Protein AF-A0A4V6T587-F1 (afdb_monomer_lite)

Radius of gyration: 16.27 Å; chains: 1; bounding box: 35×30×51 Å

InterPro domains:
  IPR002068 Alpha crystallin/Hsp20 domain [PF00011] (16-96)
  IPR002068 Alpha crystallin/Hsp20 domain [PS01031] (1-100)
  IPR008978 HSP20-like chaperone [G3DSA:2.60.40.790] (1-99)
  IPR008978 HSP20-like chaperone [SSF49764] (2-93)

pLDDT: mean 70.91, std 18.14, range [34.69, 93.94]

Organism: Dendrothele bispora (strain CBS 962.96) (NCBI:txid1314807)

Sequence (100 aa):
RVDIWDNPESPTVIATFELPGVRREDLAVHVQDHRKDNGHEPQQQGRFSRAELRYGKFSRKLDLGRGVFEYHVIAADLREGMLTVTWPRVPPGSESEKAT

Structure (mmCIF, N/CA/C/O backbone):
data_AF-A0A4V6T587-F1
#
_entry.id   AF-A0A4V6T587-F1
#
loop_
_atom_site.group_PDB
_atom_site.id
_atom_site.type_symbol
_atom_site.label_atom_id
_atom_site.label_alt_id
_atom_site.label_comp_id
_atom_site.label_asym_id
_atom_site.label_entity_id
_atom_site.label_seq_id
_atom_site.pdbx_PDB_ins_code
_atom_site.Cartn_x
_atom_site.Cartn_y
_atom_site.Cartn_z
_atom_site.occupancy
_atom_site.B_iso_or_equiv
_atom_site.auth_seq_id
_atom_site.auth_comp_id
_atom_site.auth_asym_id
_atom_site.auth_atom_id
_atom_site.pdbx_PDB_model_num
ATOM 1 N N . ARG A 1 1 ? 0.498 7.402 7.900 1.00 81.12 1 ARG A N 1
ATOM 2 C CA . ARG A 1 1 ? 1.288 8.127 6.868 1.00 81.12 1 ARG A CA 1
ATOM 3 C C . ARG A 1 1 ? 1.404 7.272 5.607 1.00 81.12 1 ARG A C 1
ATOM 5 O O . ARG A 1 1 ? 0.921 6.147 5.649 1.00 81.12 1 ARG A O 1
ATOM 12 N N . VAL A 1 2 ? 1.955 7.794 4.506 1.00 85.75 2 VAL A N 1
ATOM 13 C CA . VAL A 1 2 ? 2.376 6.981 3.353 1.00 85.75 2 VAL A CA 1
ATOM 14 C C . VAL A 1 2 ? 3.767 7.424 2.913 1.00 85.75 2 VAL A C 1
ATOM 16 O O . VAL A 1 2 ? 3.990 8.627 2.806 1.00 85.75 2 VAL A O 1
ATOM 19 N N . ASP A 1 3 ? 4.658 6.468 2.676 1.00 90.00 3 ASP A N 1
ATOM 20 C CA . ASP A 1 3 ? 5.964 6.684 2.055 1.00 90.00 3 ASP A CA 1
ATOM 21 C C . ASP A 1 3 ? 6.026 5.832 0.773 1.00 90.00 3 ASP A C 1
ATOM 23 O O . ASP A 1 3 ? 5.568 4.687 0.764 1.00 90.00 3 ASP A O 1
ATOM 27 N N . ILE A 1 4 ? 6.543 6.398 -0.322 1.00 88.50 4 ILE A N 1
ATOM 28 C CA . ILE A 1 4 ? 6.643 5.729 -1.629 1.00 88.50 4 ILE A CA 1
ATOM 29 C C . ILE A 1 4 ? 8.113 5.640 -2.016 1.00 88.50 4 ILE A C 1
ATOM 31 O O . ILE A 1 4 ? 8.827 6.642 -2.004 1.00 88.50 4 ILE A O 1
ATOM 35 N N . TRP A 1 5 ? 8.544 4.438 -2.381 1.00 88.94 5 TRP A N 1
ATOM 36 C CA . TRP A 1 5 ? 9.860 4.161 -2.927 1.00 88.94 5 TRP A CA 1
ATOM 37 C C . TRP A 1 5 ? 9.744 3.814 -4.409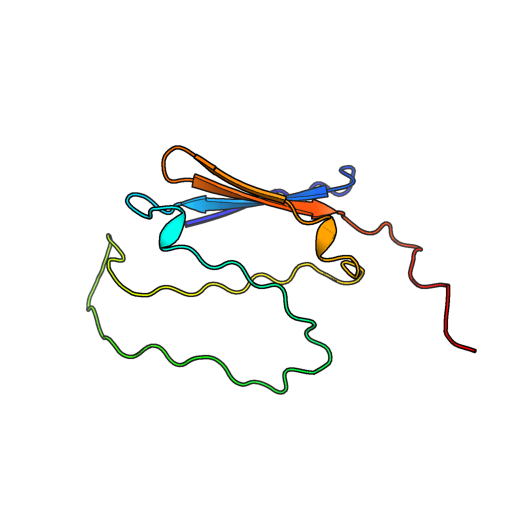 1.00 88.94 5 TRP A C 1
ATOM 39 O O . TRP A 1 5 ? 9.314 2.722 -4.790 1.00 88.94 5 TRP A O 1
ATOM 49 N N . ASP A 1 6 ? 10.146 4.772 -5.237 1.00 87.06 6 ASP A N 1
ATOM 50 C CA . ASP A 1 6 ? 10.124 4.705 -6.693 1.00 87.06 6 ASP A CA 1
ATOM 51 C C . ASP A 1 6 ? 11.558 4.929 -7.211 1.00 87.06 6 ASP A C 1
ATOM 53 O O . ASP A 1 6 ? 11.981 6.054 -7.464 1.00 87.06 6 ASP A O 1
ATOM 57 N N . ASN A 1 7 ? 12.341 3.847 -7.302 1.00 84.62 7 ASN A N 1
ATOM 58 C CA . ASN A 1 7 ? 13.673 3.879 -7.914 1.00 84.62 7 ASN A CA 1
ATOM 59 C C . ASN A 1 7 ? 13.553 3.560 -9.418 1.00 84.62 7 ASN A C 1
ATOM 61 O O . ASN A 1 7 ? 13.149 2.435 -9.727 1.00 84.62 7 ASN A O 1
ATOM 65 N N . PRO A 1 8 ? 13.934 4.464 -10.342 1.00 82.44 8 PRO A N 1
ATOM 66 C CA . PRO A 1 8 ? 13.870 4.224 -11.787 1.00 82.44 8 PRO A CA 1
ATOM 67 C C . PRO A 1 8 ? 14.595 2.958 -12.266 1.00 82.44 8 PRO A C 1
ATOM 69 O O . PRO A 1 8 ? 14.192 2.372 -13.265 1.00 82.44 8 PRO A O 1
ATOM 72 N N . GLU A 1 9 ? 15.631 2.518 -11.549 1.00 83.81 9 GLU A N 1
ATOM 73 C CA . GLU A 1 9 ? 16.394 1.300 -11.862 1.00 83.81 9 GLU A CA 1
ATOM 74 C C . GLU A 1 9 ? 15.730 0.017 -11.330 1.00 83.81 9 GLU A C 1
ATOM 76 O O . GLU A 1 9 ? 16.087 -1.089 -11.730 1.00 83.81 9 GLU A O 1
ATOM 81 N N . SER A 1 10 ? 14.758 0.147 -10.423 1.00 84.62 10 SER A N 1
ATOM 82 C CA . SER A 1 10 ? 14.001 -0.977 -9.871 1.00 84.62 10 SER A CA 1
ATOM 83 C C . SER A 1 10 ? 12.835 -1.353 -10.792 1.00 84.62 10 SER A C 1
ATOM 85 O O . SER A 1 10 ? 12.077 -0.467 -11.203 1.00 84.62 10 SER A O 1
ATOM 87 N N . PRO A 1 11 ? 12.598 -2.655 -11.042 1.00 84.00 11 PRO A N 1
ATOM 88 C CA . PRO A 1 11 ? 11.444 -3.126 -11.804 1.00 84.00 11 PRO A CA 1
ATOM 89 C C . PRO A 1 11 ? 10.135 -3.048 -11.009 1.00 84.00 11 PRO A C 1
ATOM 91 O O . PRO A 1 11 ? 9.090 -3.422 -11.527 1.00 84.00 11 PRO A O 1
ATOM 94 N N . THR A 1 12 ? 10.165 -2.604 -9.751 1.00 86.38 12 THR A N 1
ATOM 95 C CA . THR A 1 12 ? 8.984 -2.467 -8.891 1.00 86.38 12 THR A CA 1
ATOM 96 C C . THR A 1 12 ? 8.968 -1.134 -8.161 1.00 86.38 12 THR A C 1
ATOM 98 O O . THR A 1 12 ? 10.021 -0.595 -7.803 1.00 86.38 12 THR A O 1
ATOM 101 N N . VAL A 1 13 ? 7.760 -0.668 -7.869 1.00 87.62 13 VAL A N 1
ATOM 102 C CA . VAL A 1 13 ? 7.471 0.447 -6.967 1.00 87.62 13 VAL A CA 1
ATOM 103 C C . VAL A 1 13 ? 6.870 -0.116 -5.680 1.00 87.62 13 VAL A C 1
ATOM 105 O O . VAL A 1 13 ? 6.140 -1.110 -5.708 1.00 87.62 13 VAL A O 1
ATOM 108 N N . ILE A 1 14 ? 7.213 0.497 -4.547 1.00 90.25 14 ILE A N 1
ATOM 109 C CA . ILE A 1 14 ? 6.766 0.069 -3.219 1.00 90.25 14 ILE A CA 1
ATOM 110 C C . ILE A 1 14 ? 6.124 1.259 -2.509 1.00 90.25 14 ILE A C 1
ATOM 112 O O . ILE A 1 14 ? 6.719 2.332 -2.436 1.00 90.25 14 ILE A O 1
ATOM 116 N N . ALA A 1 15 ? 4.935 1.073 -1.943 1.00 89.38 15 ALA A N 1
ATOM 117 C CA . ALA A 1 15 ? 4.310 2.029 -1.035 1.00 89.38 15 ALA A CA 1
ATOM 118 C C . ALA A 1 15 ? 4.095 1.400 0.339 1.00 89.38 15 ALA A C 1
ATOM 120 O O . ALA A 1 15 ? 3.569 0.293 0.449 1.00 89.38 15 ALA A O 1
ATOM 121 N N . THR A 1 16 ? 4.441 2.141 1.387 1.00 91.19 16 THR A N 1
ATOM 122 C CA . THR A 1 16 ? 4.245 1.724 2.775 1.00 91.19 16 THR A CA 1
ATOM 123 C C . THR A 1 16 ? 3.278 2.668 3.469 1.00 91.19 16 THR A C 1
ATOM 125 O O . THR A 1 16 ? 3.461 3.885 3.460 1.00 91.19 16 THR A O 1
ATOM 128 N N . PHE A 1 17 ? 2.247 2.106 4.092 1.00 90.00 17 PHE A N 1
ATOM 129 C CA . PHE A 1 17 ? 1.212 2.829 4.815 1.00 90.00 17 PHE A CA 1
ATOM 130 C C . PHE A 1 17 ? 1.255 2.459 6.295 1.00 90.00 17 PHE A C 1
ATOM 132 O O . PHE A 1 17 ? 1.143 1.290 6.654 1.00 90.00 17 PHE A O 1
ATOM 139 N N . GLU A 1 18 ? 1.336 3.465 7.162 1.00 90.19 18 GLU A N 1
ATOM 140 C CA . GLU A 1 18 ? 1.190 3.254 8.607 1.00 90.19 18 GLU A CA 1
ATOM 141 C C . GLU A 1 18 ? -0.294 3.113 8.955 1.00 90.19 18 GLU A C 1
ATOM 143 O O . GLU A 1 18 ? -1.064 4.068 8.790 1.00 90.19 18 GLU A O 1
ATOM 148 N N . LEU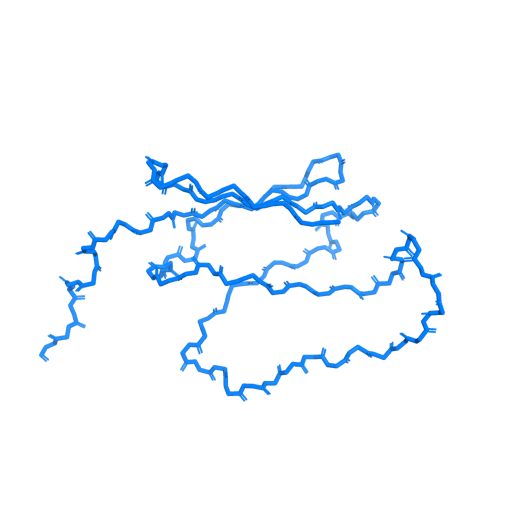 A 1 19 ? -0.663 1.939 9.456 1.00 88.12 19 LEU A N 1
ATOM 149 C CA . LEU A 1 19 ? -2.002 1.513 9.850 1.00 88.12 19 LEU A CA 1
ATOM 150 C C . LEU A 1 19 ? -1.975 0.822 11.236 1.00 88.12 19 LEU A C 1
ATOM 152 O O . LEU A 1 19 ? -2.364 -0.344 11.357 1.00 88.12 19 LEU A O 1
ATOM 156 N N . PRO A 1 20 ? -1.504 1.497 12.305 1.00 88.00 20 PRO A N 1
ATOM 157 C CA . PRO A 1 20 ? -1.454 0.900 13.636 1.00 88.00 20 PRO A CA 1
ATOM 158 C C . PRO A 1 20 ? -2.862 0.554 14.134 1.00 88.00 20 PRO A C 1
ATOM 160 O O . PRO A 1 20 ? -3.796 1.343 14.001 1.00 88.00 20 PRO A O 1
ATOM 163 N N . GLY A 1 21 ? -3.011 -0.636 14.719 1.00 87.44 21 GLY A N 1
ATOM 164 C CA . GLY A 1 21 ? -4.289 -1.109 15.260 1.00 87.44 21 GLY A CA 1
ATOM 165 C C . GLY A 1 21 ? -5.318 -1.553 14.213 1.00 87.44 21 GLY A C 1
ATOM 166 O O . GLY A 1 21 ? -6.420 -1.940 14.592 1.00 87.44 21 GLY A O 1
ATOM 167 N N . VAL A 1 22 ? -4.981 -1.534 12.918 1.00 86.25 22 VAL A N 1
ATOM 168 C CA . VAL A 1 22 ? -5.829 -2.097 11.858 1.00 86.25 22 VAL A CA 1
ATOM 169 C C . VAL A 1 22 ? -5.550 -3.589 11.739 1.00 86.25 22 VAL A C 1
ATOM 171 O O . VAL A 1 22 ? -4.401 -4.009 11.603 1.00 86.25 22 VAL A O 1
ATOM 174 N N . ARG A 1 23 ? -6.608 -4.397 11.780 1.00 85.69 23 ARG A N 1
ATOM 175 C CA . ARG A 1 23 ? -6.516 -5.842 11.560 1.00 85.69 23 ARG A CA 1
ATOM 176 C C . ARG A 1 23 ? -6.681 -6.155 10.077 1.00 85.69 23 ARG A C 1
ATOM 178 O O . ARG A 1 23 ? -7.312 -5.394 9.345 1.00 85.69 23 ARG A O 1
ATOM 185 N N . ARG A 1 24 ? -6.119 -7.278 9.624 1.00 86.06 24 ARG A N 1
ATOM 186 C CA . ARG A 1 24 ? -6.119 -7.647 8.198 1.00 86.06 24 ARG A CA 1
ATOM 187 C C . ARG A 1 24 ? -7.539 -7.854 7.669 1.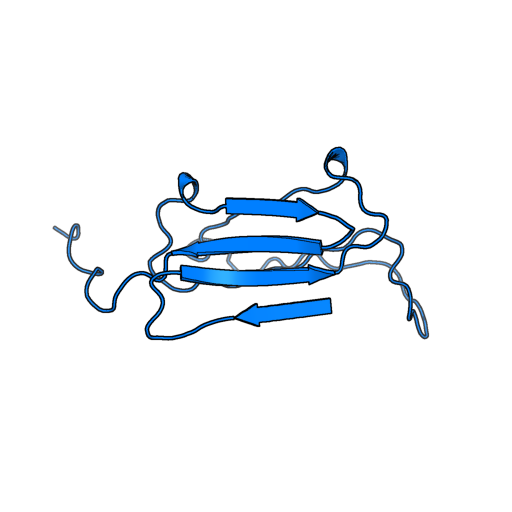00 86.06 24 ARG A C 1
ATOM 189 O O . ARG A 1 24 ? -7.818 -7.474 6.541 1.00 86.06 24 ARG A O 1
ATOM 196 N N . GLU A 1 25 ? -8.426 -8.404 8.493 1.00 87.81 25 GLU A N 1
ATOM 197 C CA . GLU A 1 25 ? -9.838 -8.628 8.175 1.00 87.81 25 GLU A CA 1
ATOM 198 C C . GLU A 1 25 ? -10.652 -7.339 7.987 1.00 87.81 25 GLU A C 1
ATOM 200 O O . GLU A 1 25 ? -11.668 -7.355 7.299 1.00 87.81 25 GLU A O 1
ATOM 205 N N . ASP A 1 26 ? -10.192 -6.221 8.555 1.00 84.56 26 ASP A N 1
ATOM 206 C CA . ASP A 1 26 ? -10.859 -4.920 8.461 1.00 84.56 26 ASP A CA 1
ATOM 207 C C . ASP A 1 26 ? -10.302 -4.067 7.298 1.00 84.56 26 ASP A C 1
ATOM 209 O O . ASP A 1 26 ? -10.749 -2.938 7.075 1.00 84.56 26 ASP A O 1
ATOM 213 N N . LEU A 1 27 ? -9.314 -4.587 6.555 1.00 83.00 27 LEU A N 1
ATOM 214 C CA . LEU A 1 27 ? -8.640 -3.900 5.457 1.00 83.00 27 LEU A CA 1
ATOM 215 C C . LEU A 1 27 ? -9.128 -4.421 4.099 1.00 83.00 27 LEU A C 1
ATOM 217 O O . LEU A 1 27 ? -8.990 -5.599 3.780 1.00 83.00 27 LEU A O 1
ATOM 221 N N . ALA A 1 28 ? -9.604 -3.509 3.253 1.00 82.88 28 ALA A N 1
ATOM 222 C CA . ALA A 1 28 ? -9.922 -3.792 1.859 1.00 82.88 28 ALA A CA 1
ATOM 223 C C . ALA A 1 28 ? -8.966 -3.031 0.932 1.00 82.88 28 ALA A C 1
ATOM 225 O O . ALA A 1 28 ? -8.822 -1.812 1.041 1.00 82.88 28 ALA A O 1
ATOM 226 N N . VAL A 1 29 ? -8.326 -3.752 0.010 1.00 81.56 29 VAL A N 1
ATOM 227 C CA . VAL A 1 29 ? -7.476 -3.179 -1.041 1.00 81.56 29 VAL A CA 1
ATOM 228 C C . VAL A 1 29 ? -8.141 -3.454 -2.381 1.00 81.56 29 VAL A C 1
ATOM 230 O O . VAL A 1 29 ? -8.458 -4.596 -2.705 1.00 81.56 29 VAL A O 1
ATOM 233 N N . HIS A 1 30 ? -8.360 -2.396 -3.154 1.00 80.50 30 HIS A N 1
ATOM 234 C CA . HIS A 1 30 ? -8.972 -2.472 -4.472 1.00 80.50 30 HIS A CA 1
ATOM 235 C C . HIS A 1 30 ? -8.079 -1.776 -5.484 1.00 80.50 30 HIS A C 1
ATOM 237 O O . HIS A 1 30 ? -7.544 -0.704 -5.206 1.00 80.50 30 HIS A O 1
ATOM 243 N N . VAL A 1 31 ? -7.971 -2.366 -6.669 1.00 75.94 31 VAL A N 1
ATOM 244 C CA . VAL A 1 31 ? -7.294 -1.755 -7.809 1.00 75.94 31 VAL A CA 1
ATOM 245 C C . VAL A 1 31 ? -8.350 -1.455 -8.860 1.00 75.94 31 VAL A C 1
ATOM 247 O O . VAL A 1 31 ? -9.187 -2.304 -9.162 1.00 75.94 31 VAL A O 1
ATOM 250 N N . GLN A 1 32 ? -8.362 -0.221 -9.352 1.00 72.00 32 GLN A N 1
ATOM 251 C CA . GLN A 1 32 ? -9.361 0.274 -10.294 1.00 72.00 32 GLN A CA 1
ATOM 252 C C . GLN A 1 32 ? -8.648 0.869 -11.508 1.00 72.00 32 GLN A C 1
ATOM 254 O O . GLN A 1 32 ? -7.640 1.555 -11.355 1.00 72.00 32 GLN A O 1
ATOM 259 N N . ASP A 1 33 ? -9.165 0.608 -12.711 1.00 68.44 33 ASP A N 1
ATOM 260 C CA . ASP A 1 33 ? -8.687 1.264 -13.931 1.00 68.44 33 ASP A CA 1
ATOM 261 C C . ASP A 1 33 ? -9.285 2.674 -14.028 1.00 68.44 33 ASP A C 1
ATOM 263 O O . ASP A 1 33 ? -10.500 2.850 -14.165 1.00 68.44 33 ASP A O 1
ATOM 267 N N . HIS A 1 34 ? -8.417 3.685 -13.989 1.00 61.03 34 HIS A N 1
ATOM 268 C CA . HIS A 1 34 ? -8.793 5.092 -14.098 1.00 61.03 34 HIS A CA 1
ATOM 269 C C . HIS A 1 34 ? -9.436 5.457 -15.449 1.00 61.03 34 HIS A C 1
ATOM 271 O O . HIS A 1 34 ? -10.073 6.504 -15.540 1.00 61.03 34 HIS A O 1
ATOM 277 N N . ARG A 1 35 ? -9.355 4.607 -16.490 1.00 58.12 35 ARG A N 1
ATOM 278 C CA . ARG A 1 35 ? -9.966 4.882 -17.810 1.00 58.12 35 ARG A CA 1
ATOM 279 C C . ARG A 1 35 ? -11.498 4.996 -17.801 1.00 58.12 35 ARG A C 1
ATOM 281 O O . ARG A 1 35 ? -12.058 5.430 -18.805 1.00 58.12 35 ARG A O 1
ATOM 288 N N . LYS A 1 36 ? -12.187 4.621 -16.715 1.00 49.94 36 LYS A N 1
ATOM 289 C CA . LYS A 1 36 ? -13.658 4.713 -16.602 1.00 49.94 36 LYS A CA 1
ATOM 290 C C . LYS A 1 36 ? -14.184 5.581 -15.457 1.00 49.94 36 LYS A C 1
ATOM 292 O O . LYS A 1 36 ? -15.400 5.750 -15.372 1.00 49.94 36 LYS A O 1
ATOM 297 N N . ASP A 1 37 ? -13.330 6.134 -14.597 1.00 51.12 37 ASP A N 1
ATOM 298 C CA . ASP A 1 37 ? -13.795 6.873 -13.416 1.00 51.12 37 ASP A CA 1
ATOM 299 C C . ASP A 1 37 ? -13.917 8.375 -13.726 1.00 51.12 37 ASP A C 1
ATOM 301 O O . ASP A 1 37 ? -12.990 9.158 -13.522 1.00 51.12 37 ASP A O 1
ATOM 305 N N . ASN A 1 38 ? -15.080 8.794 -14.239 1.00 45.94 38 ASN A N 1
ATOM 306 C CA . ASN A 1 38 ? -15.466 10.206 -14.311 1.00 45.94 38 ASN A CA 1
ATOM 307 C C . ASN A 1 38 ? -15.807 10.720 -12.896 1.00 45.94 38 ASN A C 1
ATOM 309 O O . ASN A 1 38 ? -16.964 10.970 -12.589 1.00 45.94 38 ASN A O 1
ATOM 313 N N . GLY A 1 39 ? -14.800 10.871 -12.033 1.00 50.28 39 GLY A N 1
ATOM 314 C CA . GLY A 1 39 ? -14.790 11.855 -10.944 1.00 50.28 39 GLY A CA 1
ATOM 315 C C . GLY A 1 39 ? -15.819 11.716 -9.816 1.00 50.28 39 GLY A C 1
ATOM 316 O O . GLY A 1 39 ? -16.373 12.731 -9.400 1.00 50.28 39 GLY A O 1
ATOM 317 N N . HIS A 1 40 ? -16.062 10.520 -9.269 1.00 45.09 40 HIS A N 1
ATOM 318 C CA . HIS A 1 40 ? -16.816 10.393 -8.012 1.00 45.09 40 HIS A CA 1
ATOM 319 C C . HIS A 1 40 ? -15.867 10.071 -6.846 1.00 45.09 40 HIS A C 1
ATOM 321 O O . HIS A 1 40 ? -15.489 8.926 -6.585 1.00 45.09 40 HIS A O 1
ATOM 327 N N . GLU A 1 41 ? -15.458 11.112 -6.123 1.00 51.91 41 GLU A N 1
ATOM 328 C CA . GLU A 1 41 ? -14.734 10.975 -4.860 1.00 51.91 41 GLU A CA 1
ATOM 329 C C . GLU A 1 41 ? -15.713 10.583 -3.739 1.00 51.91 41 GLU A C 1
ATOM 331 O O . GLU A 1 41 ? -16.733 11.253 -3.554 1.00 51.91 41 GLU A O 1
ATOM 336 N N . PRO A 1 42 ? -15.446 9.535 -2.940 1.00 47.81 42 PRO A N 1
ATOM 337 C CA . PRO A 1 42 ? -16.231 9.296 -1.738 1.00 47.81 42 PRO A CA 1
ATOM 338 C C . PRO A 1 42 ? -15.970 10.424 -0.726 1.00 47.81 42 PRO A C 1
ATOM 340 O O . PRO A 1 42 ? -14.892 10.526 -0.138 1.00 47.81 42 PRO A O 1
ATOM 343 N N . GLN A 1 43 ? -16.971 11.283 -0.533 1.00 43.75 43 GLN A N 1
ATOM 344 C CA . GLN A 1 43 ? -16.939 12.411 0.397 1.00 43.75 43 GLN A CA 1
ATOM 345 C C . GLN A 1 43 ? -16.965 11.900 1.851 1.00 43.75 43 GLN A C 1
ATOM 347 O O . GLN A 1 43 ? -17.890 11.198 2.260 1.00 43.75 43 GLN A O 1
ATOM 352 N N . GLN A 1 44 ? -15.944 12.230 2.649 1.00 52.75 44 GLN A N 1
ATOM 353 C CA . GLN A 1 44 ? -15.886 11.859 4.070 1.00 52.75 44 GLN A CA 1
ATOM 354 C C . GLN A 1 44 ? -16.770 12.799 4.911 1.00 52.75 44 GLN A C 1
ATOM 356 O O . GLN A 1 44 ? -16.580 14.014 4.889 1.00 52.75 44 GLN A O 1
ATOM 361 N N . GLN A 1 45 ? -17.710 12.242 5.685 1.00 41.84 45 GLN A N 1
ATOM 362 C CA . GLN A 1 45 ? -18.453 12.962 6.728 1.00 41.84 45 GLN A CA 1
ATOM 363 C C . GLN A 1 45 ? -17.799 12.730 8.099 1.00 41.84 45 GLN A C 1
ATOM 365 O O . GLN A 1 45 ? -17.743 11.600 8.580 1.00 41.84 45 GLN A O 1
ATOM 370 N N . GLY A 1 46 ? -17.326 13.807 8.730 1.00 44.16 46 GLY A N 1
ATOM 371 C CA . GLY A 1 46 ? -16.826 13.816 10.110 1.00 44.16 46 GLY A CA 1
ATOM 372 C C . GLY A 1 46 ? -15.761 14.892 10.327 1.00 44.16 46 GLY A C 1
ATOM 373 O O . GLY A 1 46 ? -14.683 14.827 9.743 1.00 44.16 46 GLY A O 1
ATOM 374 N N . ARG A 1 47 ? -16.055 15.905 11.153 1.00 40.47 47 ARG A N 1
ATOM 375 C CA . ARG A 1 47 ? -15.149 17.031 11.436 1.00 40.47 47 ARG A CA 1
ATOM 376 C C . ARG A 1 47 ? -14.425 16.791 12.763 1.00 40.47 47 ARG A C 1
ATOM 378 O O . ARG A 1 47 ? -15.056 16.839 13.812 1.00 40.47 47 ARG A O 1
ATOM 385 N N . PHE A 1 48 ? -13.107 16.605 12.721 1.00 40.81 48 PHE A N 1
ATOM 386 C CA . PHE A 1 48 ? -12.233 16.734 13.892 1.00 40.81 48 PHE A CA 1
ATOM 387 C C . PHE A 1 48 ? -11.391 18.004 13.745 1.00 40.81 48 PHE A C 1
ATOM 389 O O . PHE A 1 48 ? -10.809 18.244 12.689 1.00 40.81 48 PHE A O 1
ATOM 396 N N . SER A 1 49 ? -11.337 18.830 14.789 1.00 46.50 49 SER A N 1
ATOM 397 C CA . SER A 1 49 ? -10.609 20.109 14.802 1.00 46.50 49 SER A CA 1
ATOM 398 C C . SER A 1 49 ? -9.085 19.934 14.837 1.00 46.50 49 SER A C 1
ATOM 400 O O . SER A 1 49 ? -8.376 20.800 14.334 1.00 46.50 49 SER A O 1
ATOM 402 N N . ARG A 1 50 ? -8.579 18.802 15.349 1.00 40.41 50 ARG A N 1
ATOM 403 C CA . ARG A 1 50 ? -7.215 18.286 15.129 1.00 40.41 50 ARG A CA 1
ATOM 404 C C . ARG A 1 50 ? -7.162 16.831 15.613 1.00 40.41 50 ARG A C 1
ATOM 406 O O . ARG A 1 50 ? -7.447 16.575 16.776 1.00 40.41 50 ARG A O 1
ATOM 413 N N . ALA A 1 51 ? -6.839 15.887 14.731 1.00 44.47 51 ALA A N 1
ATOM 414 C CA . ALA A 1 51 ? -6.749 14.459 15.049 1.00 44.47 51 ALA A CA 1
ATOM 415 C C . ALA A 1 51 ? -5.351 13.941 14.688 1.00 44.47 51 ALA A C 1
ATOM 417 O O . ALA A 1 51 ? -5.062 13.687 13.519 1.00 44.47 51 ALA A O 1
ATOM 418 N N . GLU A 1 52 ? -4.475 13.820 15.688 1.00 52.94 52 GLU A N 1
ATOM 419 C CA . GLU A 1 52 ? -3.148 13.201 15.525 1.00 52.94 52 GLU A CA 1
ATOM 420 C C . GLU A 1 52 ? -3.252 11.663 15.449 1.00 52.94 52 GLU A C 1
ATOM 422 O O . GLU A 1 52 ? -2.433 11.018 14.802 1.00 52.94 52 GLU A O 1
ATOM 427 N N . LEU A 1 53 ? -4.339 11.092 15.988 1.00 53.12 53 LEU A N 1
ATOM 428 C CA . LEU A 1 53 ? -4.768 9.705 15.796 1.00 53.12 53 LEU A CA 1
ATOM 429 C C . LEU A 1 53 ? -6.039 9.681 14.933 1.00 53.12 53 LEU A C 1
ATOM 431 O O . LEU A 1 53 ? -7.096 10.153 15.352 1.00 53.12 53 LEU A O 1
ATOM 435 N N . ARG A 1 54 ? -5.950 9.142 13.712 1.00 56.72 54 ARG A N 1
ATOM 436 C CA . ARG A 1 54 ? -7.101 8.997 12.803 1.00 56.72 54 ARG A CA 1
ATOM 437 C C . ARG A 1 54 ? -7.861 7.701 13.105 1.00 56.72 54 ARG A C 1
ATOM 439 O O . ARG A 1 54 ? -7.754 6.743 12.349 1.00 56.72 54 ARG A O 1
ATOM 446 N N . TYR A 1 55 ? -8.618 7.661 14.199 1.00 52.41 55 TYR A N 1
ATOM 447 C CA . TYR A 1 55 ? -9.604 6.594 14.408 1.00 52.41 55 TYR A CA 1
ATOM 448 C C . TYR A 1 55 ? -10.841 6.862 13.539 1.00 52.41 55 TYR A C 1
ATOM 450 O O . TYR A 1 55 ? -11.391 7.963 13.565 1.00 52.41 55 TYR A O 1
ATOM 458 N N . GLY A 1 56 ? -11.267 5.873 12.750 1.00 63.09 56 GLY A N 1
ATOM 459 C CA . GLY A 1 56 ? -12.421 5.975 11.850 1.00 63.09 56 GLY A CA 1
ATOM 460 C C . GLY A 1 56 ? -12.176 5.331 10.486 1.00 63.09 56 GLY A C 1
ATOM 461 O O . GLY A 1 56 ? -11.089 4.830 10.203 1.00 63.09 56 GLY A O 1
ATOM 462 N N . LYS A 1 57 ? -13.198 5.340 9.622 1.00 66.31 57 LYS A N 1
ATOM 463 C CA . LYS A 1 57 ? -13.063 4.852 8.243 1.00 66.31 57 LYS A CA 1
ATOM 464 C C . LYS A 1 57 ? -12.079 5.747 7.492 1.00 66.31 57 LYS A C 1
ATOM 466 O O . LYS A 1 57 ? -12.258 6.961 7.456 1.00 66.31 57 LYS A O 1
ATOM 471 N N . PHE A 1 58 ? -11.070 5.152 6.870 1.00 73.50 58 PHE A N 1
ATOM 472 C CA . PHE A 1 58 ? -10.133 5.861 6.009 1.00 73.50 58 PHE A CA 1
ATOM 473 C C . PHE A 1 58 ? -10.147 5.240 4.615 1.00 73.50 58 PHE A C 1
ATOM 475 O O . PHE A 1 58 ? -10.365 4.045 4.448 1.00 73.50 58 PHE A O 1
ATOM 482 N N . SER A 1 59 ? -9.910 6.073 3.609 1.00 74.38 59 SER A N 1
ATOM 483 C CA . SER A 1 59 ? -9.679 5.641 2.237 1.00 74.38 59 SER A CA 1
ATOM 484 C C . SER A 1 59 ? -8.522 6.454 1.684 1.00 74.38 59 SER A C 1
ATOM 486 O O . SER A 1 59 ? -8.446 7.668 1.903 1.00 74.38 59 SER A O 1
ATOM 488 N N . ARG A 1 60 ? -7.588 5.777 1.021 1.00 77.56 60 ARG A N 1
ATOM 489 C CA . ARG A 1 60 ? -6.498 6.402 0.277 1.00 77.56 60 ARG A CA 1
ATOM 490 C C . ARG A 1 60 ? -6.454 5.76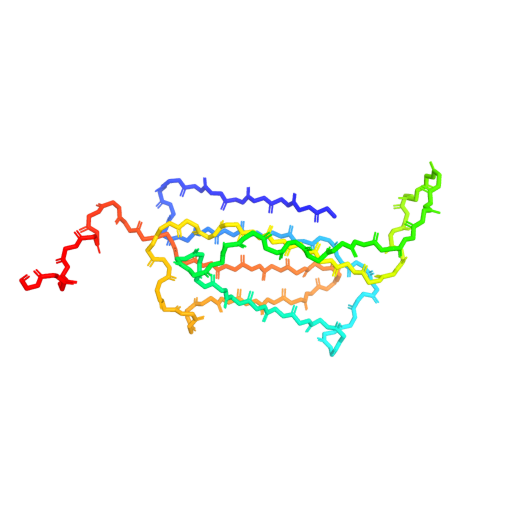9 -1.100 1.00 77.56 60 ARG A C 1
ATOM 492 O O . ARG A 1 60 ? -6.457 4.548 -1.212 1.00 77.56 60 ARG A O 1
ATOM 499 N N . LYS A 1 61 ? -6.406 6.615 -2.122 1.00 77.50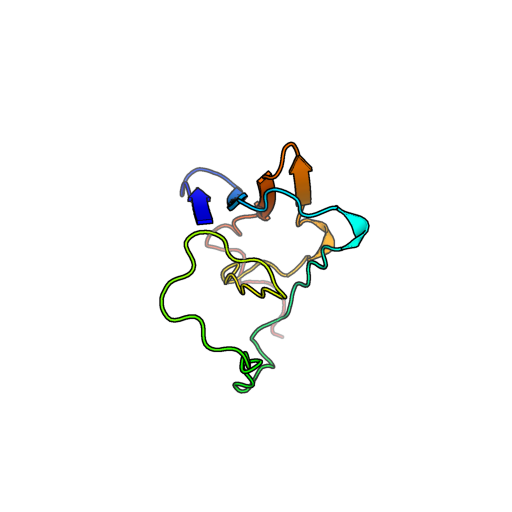 61 LYS A N 1
ATOM 500 C CA . LYS A 1 61 ? -6.160 6.213 -3.503 1.00 77.50 61 LYS A CA 1
ATOM 501 C C . LYS A 1 61 ? -4.695 6.505 -3.822 1.00 77.50 61 LYS A C 1
ATOM 503 O O . LYS A 1 61 ? -4.181 7.544 -3.404 1.00 77.50 61 LYS A O 1
ATOM 508 N N . LEU A 1 62 ? -4.042 5.584 -4.520 1.00 77.38 62 LEU A N 1
ATOM 509 C CA . LEU A 1 62 ? -2.698 5.760 -5.052 1.00 77.38 62 LEU A CA 1
ATOM 510 C C . LEU A 1 62 ? -2.749 5.476 -6.549 1.00 77.38 62 LEU A C 1
ATOM 512 O O . LEU A 1 62 ? -3.305 4.455 -6.950 1.00 77.38 62 LEU A O 1
ATOM 516 N N . ASP A 1 63 ? -2.189 6.378 -7.348 1.00 78.75 63 ASP A N 1
ATOM 517 C CA . ASP A 1 63 ? -2.014 6.139 -8.776 1.00 78.75 63 ASP A CA 1
ATOM 518 C C . ASP A 1 63 ? -0.842 5.169 -8.965 1.00 78.75 63 ASP A C 1
ATOM 520 O O . ASP A 1 63 ? 0.262 5.412 -8.475 1.00 78.75 63 ASP A O 1
ATOM 524 N N . LEU A 1 64 ? -1.102 4.046 -9.632 1.00 75.88 64 LEU A N 1
ATOM 525 C CA . LEU A 1 64 ? -0.096 3.015 -9.894 1.00 75.88 64 LEU A CA 1
ATOM 526 C C . LEU A 1 64 ? 0.748 3.326 -11.139 1.00 75.88 64 LEU A C 1
ATOM 528 O O . LEU A 1 64 ? 1.712 2.613 -11.419 1.00 75.88 64 LEU A O 1
ATOM 532 N N . GLY A 1 65 ? 0.411 4.392 -11.868 1.00 73.00 65 GLY A N 1
ATOM 533 C CA . GLY A 1 65 ? 1.014 4.736 -13.143 1.00 73.00 65 GLY A CA 1
ATOM 534 C C . GLY A 1 65 ? 0.436 3.927 -14.305 1.00 73.00 65 GLY A C 1
ATOM 535 O O . GLY A 1 65 ? -0.381 3.016 -14.153 1.00 73.00 65 GLY A O 1
ATOM 536 N N . ARG A 1 66 ? 0.861 4.281 -15.520 1.00 66.38 66 ARG A N 1
ATOM 537 C CA . ARG A 1 66 ? 0.465 3.560 -16.736 1.00 66.38 66 ARG A CA 1
ATOM 538 C C . ARG A 1 66 ? 1.124 2.184 -16.760 1.00 66.38 66 ARG A C 1
ATOM 540 O O . ARG A 1 66 ? 2.264 2.034 -16.334 1.00 66.38 66 ARG A O 1
ATOM 547 N N . GLY A 1 67 ? 0.432 1.195 -17.318 1.00 59.41 67 GLY A N 1
ATOM 548 C CA . GLY A 1 67 ? 1.029 -0.113 -17.582 1.00 59.41 67 GLY A CA 1
ATOM 549 C C . GLY A 1 67 ? 0.675 -1.210 -16.582 1.00 59.41 67 GLY A C 1
ATOM 550 O O . GLY A 1 67 ? 0.842 -2.382 -16.899 1.00 59.41 67 GLY A O 1
ATOM 551 N N . VAL A 1 68 ? 0.157 -0.883 -15.396 1.00 63.94 68 VAL A N 1
ATOM 552 C CA . VAL A 1 68 ? -0.205 -1.902 -14.398 1.00 63.94 68 VAL A CA 1
ATOM 553 C C . VAL A 1 68 ? -1.542 -2.547 -14.782 1.00 63.94 68 VAL A C 1
ATOM 555 O O . VAL A 1 68 ? -2.593 -2.235 -14.232 1.00 63.94 68 VAL A O 1
ATOM 558 N N . PHE A 1 69 ? -1.510 -3.407 -15.800 1.00 57.62 69 PHE A N 1
ATOM 559 C CA . PHE A 1 69 ? -2.690 -4.062 -16.378 1.00 57.62 69 PHE A CA 1
ATOM 560 C C . PHE A 1 69 ? -3.005 -5.410 -15.720 1.00 57.62 69 PHE A C 1
ATOM 562 O O . PHE A 1 69 ? -4.132 -5.896 -15.793 1.00 57.62 69 PHE A O 1
ATOM 569 N N . GLU A 1 70 ? -2.024 -6.010 -15.048 1.00 65.19 70 GLU A N 1
ATOM 570 C CA . GLU A 1 70 ? -2.168 -7.308 -14.399 1.00 65.19 70 GLU A CA 1
ATOM 571 C C . GLU A 1 70 ? -2.341 -7.141 -12.891 1.00 65.19 70 GLU A C 1
ATOM 573 O O . GLU A 1 70 ? -1.388 -7.199 -12.127 1.00 65.19 70 GLU A O 1
ATOM 578 N N . TYR A 1 71 ? -3.576 -6.966 -12.423 1.00 66.12 71 TYR A N 1
ATOM 579 C CA . TYR A 1 71 ? -3.855 -6.789 -10.989 1.00 66.12 71 TYR A CA 1
ATOM 580 C C . TYR A 1 71 ? -3.342 -7.938 -10.103 1.00 66.12 71 TYR A C 1
ATOM 582 O O . TYR A 1 71 ? -3.052 -7.728 -8.929 1.00 66.12 71 TYR A O 1
ATOM 590 N N . HIS A 1 72 ? -3.201 -9.141 -10.670 1.00 65.31 72 HIS A N 1
ATOM 591 C CA . HIS A 1 72 ? -2.728 -10.340 -9.974 1.00 65.31 72 HIS A CA 1
ATOM 592 C C . HIS A 1 72 ? -1.261 -10.267 -9.529 1.00 65.31 72 HIS A C 1
ATOM 594 O O . HIS A 1 72 ? -0.858 -11.047 -8.672 1.00 65.31 72 HIS A O 1
ATOM 600 N N . VAL A 1 73 ? -0.463 -9.353 -10.090 1.00 73.50 73 VAL A N 1
ATOM 601 C CA . VAL A 1 73 ? 0.966 -9.222 -9.755 1.00 73.50 73 VAL A CA 1
ATOM 602 C C . VAL A 1 73 ? 1.231 -8.169 -8.672 1.00 73.50 73 VAL A C 1
ATOM 604 O O . VAL A 1 73 ? 2.379 -7.950 -8.289 1.00 73.50 73 VAL A O 1
ATOM 607 N N . ILE A 1 74 ? 0.179 -7.514 -8.167 1.00 83.56 74 ILE A N 1
ATOM 608 C CA . ILE A 1 74 ? 0.273 -6.569 -7.054 1.00 83.56 74 ILE A CA 1
ATOM 609 C C . ILE A 1 74 ? 0.276 -7.361 -5.748 1.00 83.56 74 ILE A C 1
ATOM 611 O O . ILE A 1 74 ? -0.667 -8.089 -5.439 1.00 83.56 74 ILE A O 1
ATOM 615 N N . ALA A 1 75 ? 1.332 -7.189 -4.960 1.00 88.94 75 ALA A N 1
ATOM 616 C CA . ALA A 1 75 ? 1.463 -7.809 -3.651 1.00 88.94 75 ALA A CA 1
ATOM 617 C C . ALA A 1 75 ? 1.097 -6.810 -2.551 1.00 88.94 75 ALA A C 1
ATOM 619 O O . ALA A 1 75 ? 1.487 -5.644 -2.608 1.00 88.94 75 ALA A O 1
ATOM 620 N N . ALA A 1 76 ? 0.378 -7.277 -1.532 1.00 90.44 76 ALA A N 1
ATOM 621 C CA . ALA A 1 76 ? 0.050 -6.490 -0.351 1.00 90.44 76 ALA A CA 1
ATOM 622 C C . ALA A 1 76 ? 0.278 -7.315 0.917 1.00 90.44 76 ALA A C 1
ATOM 624 O O . ALA A 1 76 ? -0.229 -8.435 1.048 1.00 90.44 76 ALA A O 1
ATOM 625 N N . ASP A 1 77 ? 1.014 -6.749 1.869 1.00 93.69 77 ASP A N 1
ATOM 626 C CA . ASP A 1 77 ? 1.282 -7.395 3.145 1.00 93.69 77 ASP A CA 1
ATOM 627 C C . ASP A 1 77 ? 1.195 -6.420 4.315 1.00 93.69 77 ASP A C 1
ATOM 629 O O . ASP A 1 77 ? 1.720 -5.315 4.253 1.00 93.69 77 ASP A O 1
ATOM 633 N N . LEU A 1 78 ? 0.514 -6.839 5.381 1.00 92.69 78 LEU A N 1
ATOM 634 C CA . LEU A 1 78 ? 0.328 -6.056 6.599 1.00 92.69 78 LEU A CA 1
ATOM 635 C C . LEU A 1 78 ? 1.096 -6.730 7.733 1.00 92.69 78 LEU A C 1
ATOM 637 O O . LEU A 1 78 ? 0.721 -7.825 8.160 1.00 92.69 78 LEU A O 1
ATOM 641 N N . ARG A 1 79 ? 2.138 -6.067 8.237 1.00 93.94 79 ARG A N 1
ATOM 642 C CA . ARG A 1 79 ? 2.935 -6.526 9.384 1.00 93.94 79 ARG A CA 1
ATOM 643 C C . ARG A 1 79 ? 3.178 -5.385 10.349 1.00 93.94 79 ARG A C 1
ATOM 645 O O . ARG A 1 79 ? 3.518 -4.291 9.927 1.00 93.94 79 ARG A O 1
ATOM 652 N N . GLU A 1 80 ? 2.983 -5.649 11.639 1.00 92.88 80 GLU A N 1
ATOM 653 C CA . GLU A 1 80 ? 3.313 -4.706 12.721 1.00 92.88 80 GLU A CA 1
ATOM 654 C C . GLU A 1 80 ? 2.715 -3.295 12.526 1.00 92.88 80 GLU A C 1
ATOM 656 O O . GLU A 1 80 ? 3.323 -2.281 12.852 1.00 92.88 80 GLU A O 1
ATOM 661 N N . GLY A 1 81 ? 1.497 -3.220 11.973 1.00 91.00 81 GLY A N 1
ATOM 662 C CA . GLY A 1 81 ? 0.827 -1.947 11.691 1.00 91.00 81 GLY A CA 1
ATOM 663 C C . GLY A 1 81 ? 1.352 -1.209 10.456 1.00 91.00 81 GLY A C 1
ATOM 664 O O . GLY A 1 81 ? 1.030 -0.038 10.283 1.00 91.00 81 GLY A O 1
ATOM 665 N N . MET A 1 82 ? 2.128 -1.864 9.593 1.00 93.81 82 MET A N 1
ATOM 666 C CA . MET A 1 82 ? 2.607 -1.341 8.313 1.00 93.81 82 MET A CA 1
ATOM 667 C C . MET A 1 82 ? 2.057 -2.180 7.164 1.00 93.81 82 MET A C 1
ATOM 669 O O . MET A 1 82 ? 2.320 -3.379 7.082 1.00 93.81 82 MET A O 1
ATOM 673 N N . LEU A 1 83 ? 1.288 -1.552 6.277 1.00 92.56 83 LEU A N 1
ATOM 674 C CA . LEU A 1 83 ? 0.877 -2.155 5.014 1.00 92.56 83 LEU A CA 1
ATOM 675 C C . LEU A 1 83 ? 1.902 -1.799 3.943 1.00 92.56 83 LEU A C 1
ATOM 677 O O . LEU A 1 83 ? 2.038 -0.629 3.595 1.00 92.56 83 LEU A O 1
ATOM 681 N N . THR A 1 84 ? 2.568 -2.799 3.388 1.00 93.12 84 THR A N 1
ATOM 682 C CA . THR A 1 84 ? 3.442 -2.662 2.226 1.00 93.12 84 THR A CA 1
ATOM 683 C C . THR A 1 84 ? 2.708 -3.160 0.991 1.00 93.12 84 THR A C 1
ATOM 685 O O . THR A 1 84 ? 2.230 -4.293 0.960 1.00 93.12 84 THR A O 1
ATOM 688 N N . VAL A 1 85 ? 2.615 -2.307 -0.024 1.00 90.69 85 VAL A N 1
ATOM 689 C CA . VAL A 1 85 ? 2.045 -2.619 -1.334 1.00 90.69 85 VAL A CA 1
ATOM 690 C C . VAL A 1 85 ? 3.151 -2.506 -2.373 1.00 90.69 85 VAL A C 1
ATOM 692 O O . VAL A 1 85 ? 3.820 -1.477 -2.441 1.00 90.69 85 VAL A O 1
ATOM 695 N N . THR A 1 86 ? 3.325 -3.541 -3.187 1.00 89.94 86 THR A N 1
ATOM 696 C CA . THR A 1 86 ? 4.360 -3.614 -4.223 1.00 89.94 86 THR A CA 1
ATOM 697 C C . THR A 1 86 ? 3.719 -3.926 -5.563 1.00 89.94 86 THR A C 1
ATOM 699 O O . THR A 1 86 ? 2.916 -4.854 -5.667 1.00 89.94 86 THR A O 1
ATOM 702 N N . TRP A 1 87 ? 4.087 -3.176 -6.596 1.00 89.19 87 TRP A N 1
ATOM 703 C CA . TRP A 1 87 ? 3.618 -3.396 -7.964 1.00 89.19 87 TRP A CA 1
ATOM 704 C C . TRP A 1 87 ? 4.759 -3.192 -8.967 1.00 89.19 87 TRP A C 1
ATOM 706 O O . TRP A 1 87 ? 5.734 -2.498 -8.662 1.00 89.19 87 TRP A O 1
ATOM 716 N N . PRO A 1 88 ? 4.693 -3.815 -10.155 1.00 85.81 88 PRO A N 1
ATOM 717 C CA . PRO A 1 88 ? 5.731 -3.672 -11.159 1.00 85.81 88 PRO A CA 1
ATOM 718 C C . PRO A 1 88 ? 5.744 -2.258 -11.737 1.00 85.81 88 PRO A C 1
ATOM 720 O O . PRO A 1 88 ? 4.706 -1.662 -12.026 1.00 85.81 88 PRO A O 1
ATOM 723 N N . ARG A 1 89 ? 6.952 -1.760 -11.977 1.00 77.62 89 ARG A N 1
ATOM 724 C CA . ARG A 1 89 ? 7.213 -0.681 -12.915 1.00 77.62 89 ARG A CA 1
ATOM 725 C C . ARG A 1 89 ? 7.155 -1.294 -14.303 1.00 77.62 89 ARG A C 1
ATOM 727 O O . ARG A 1 89 ? 8.001 -2.111 -14.659 1.00 77.62 89 ARG A O 1
ATOM 734 N N . VAL A 1 90 ? 6.184 -0.891 -15.105 1.00 70.00 90 VAL A N 1
ATOM 735 C CA . VAL A 1 90 ? 6.219 -1.259 -16.518 1.00 70.00 90 VAL A CA 1
ATOM 736 C C . VAL A 1 90 ? 7.358 -0.493 -17.187 1.00 70.00 90 VAL A C 1
ATOM 738 O O . VAL A 1 90 ? 7.430 0.730 -17.031 1.00 70.00 90 VAL A O 1
ATOM 741 N N . PRO A 1 91 ? 8.278 -1.176 -17.890 1.00 52.16 91 PRO A N 1
ATOM 742 C CA . PRO A 1 91 ? 9.386 -0.493 -18.528 1.00 52.16 91 PRO A CA 1
ATOM 743 C C . PRO A 1 91 ? 8.864 0.463 -19.611 1.00 52.16 91 PRO A C 1
ATOM 745 O O . PRO A 1 91 ? 7.891 0.128 -20.305 1.00 52.16 91 PRO A O 1
ATOM 748 N N . PRO A 1 92 ? 9.504 1.634 -19.794 1.00 44.44 92 PRO A N 1
ATOM 749 C CA . PRO A 1 92 ? 9.222 2.499 -20.931 1.00 44.44 92 PRO A CA 1
ATOM 750 C C . PRO A 1 92 ? 9.456 1.692 -22.216 1.00 44.44 92 PRO A C 1
ATOM 752 O O . PRO A 1 92 ? 10.583 1.310 -22.514 1.00 44.44 92 PRO A O 1
ATOM 755 N N . GLY A 1 93 ? 8.375 1.363 -22.930 1.00 50.84 93 GLY A N 1
ATOM 756 C CA . GLY A 1 93 ? 8.414 0.526 -24.137 1.00 50.84 93 GLY A CA 1
ATOM 757 C C . GLY A 1 93 ? 7.357 -0.581 -24.218 1.00 50.84 93 GLY A C 1
ATOM 758 O O . GLY A 1 93 ? 7.178 -1.145 -25.289 1.00 50.84 93 GLY A O 1
ATOM 759 N N . SER A 1 94 ? 6.606 -0.863 -23.146 1.00 52.47 94 SER A N 1
ATOM 760 C CA . SER A 1 94 ? 5.542 -1.894 -23.176 1.00 52.47 94 SER A CA 1
ATOM 761 C C . SER A 1 94 ? 4.157 -1.364 -23.594 1.00 52.47 94 SER A C 1
ATOM 763 O O . SER A 1 94 ? 3.148 -2.031 -23.390 1.00 52.47 94 SER A O 1
ATOM 765 N N . GLU A 1 95 ? 4.082 -0.169 -24.191 1.00 48.09 95 GLU A N 1
ATOM 766 C CA . GLU A 1 95 ? 2.893 0.308 -24.915 1.00 48.09 95 GLU A CA 1
ATOM 767 C C . GLU A 1 95 ? 3.023 -0.049 -26.406 1.00 48.09 95 GLU A C 1
ATOM 769 O O . GLU A 1 95 ? 3.108 0.835 -27.248 1.00 48.09 95 GLU A O 1
ATOM 774 N N . SER A 1 96 ? 3.114 -1.332 -26.767 1.00 46.00 96 SER A N 1
ATOM 775 C CA . SER A 1 96 ? 3.039 -1.767 -28.175 1.00 46.00 96 SER A CA 1
ATOM 776 C C . SER A 1 96 ? 2.702 -3.251 -28.295 1.00 46.00 96 SER A C 1
ATOM 778 O O . SER A 1 96 ? 3.465 -4.029 -28.845 1.00 46.00 96 SER A O 1
ATOM 780 N N . GLU A 1 97 ? 1.529 -3.662 -27.827 1.00 45.69 97 GLU A N 1
ATOM 781 C CA . GLU A 1 97 ? 0.813 -4.720 -28.535 1.00 45.69 97 GLU A CA 1
ATOM 782 C C . GLU A 1 97 ? -0.681 -4.550 -28.274 1.00 45.69 97 GLU A C 1
ATOM 784 O O . GLU A 1 97 ? -1.112 -4.426 -27.131 1.00 45.69 97 GLU A O 1
ATOM 789 N N . LYS A 1 98 ? -1.466 -4.560 -29.353 1.00 40.72 98 LYS A N 1
ATOM 790 C CA . LYS A 1 98 ? -2.938 -4.478 -29.401 1.00 40.72 98 LYS A CA 1
ATOM 791 C C . LYS A 1 98 ? -3.528 -3.067 -29.510 1.00 40.72 98 LYS A C 1
ATOM 793 O O . LYS A 1 98 ? -4.352 -2.643 -28.705 1.00 40.72 98 LYS A O 1
ATOM 798 N N . ALA A 1 99 ? -3.220 -2.409 -30.622 1.00 35.50 99 ALA A N 1
ATOM 799 C CA . ALA A 1 99 ? -4.262 -1.763 -31.414 1.00 35.50 99 ALA A CA 1
ATOM 800 C C . ALA A 1 99 ? -4.061 -2.181 -32.879 1.00 35.50 99 ALA A C 1
ATOM 802 O O . ALA A 1 99 ? -3.005 -1.936 -33.457 1.00 35.50 99 ALA A O 1
ATOM 803 N N . THR A 1 100 ? -5.041 -2.933 -33.376 1.00 34.69 100 THR A N 1
ATOM 804 C CA . THR A 1 100 ? -5.268 -3.312 -34.776 1.00 34.69 100 THR A CA 1
ATOM 805 C C . THR A 1 100 ? -5.421 -2.093 -35.673 1.00 34.69 100 THR A C 1
ATOM 807 O O . THR A 1 100 ? -5.964 -1.079 -35.181 1.00 34.69 100 THR A O 1
#

Foldseek 3Di:
DKDKDDDLVDQKIKIKDQAAPDDPVNDDDDDDDPPPDPDDDDDDDDDDPDPPPPPDDDDDDDDPDPDQPPPVQWDWDADNRMIMIMGGDDPVPPPDDDDD

Secondary structure (DSSP, 8-state):
-EEEE--TTSSEEEEEEE-TT--GGG-------GGG--S---PPP---S--SS--S---------TT---GGG-EEEEETTEEEEEEE---TT---S---

=== Feature glossary ===
The features interleaved in this record are:

— What the protein is —

Sequence gives the chain of amino acids in standard one-letter code (A=alanine, C=cysteine, …, Y=tyrosine), read N→C. It is the only feature that is directly encoded by the gene; all structural features are derived from the folded form of this sequence.

Database cross-references. InterPro integrates a dozen domain/family signature databases into unified entries with residue-range hits. GO terms attach function/process/location labels with evidence codes. CATH codes position the fold in a four-level structural taxonomy. Organism is the NCBI-taxonomy species name.

— Where its atoms are —

Atomic coordinates in PDBx/mmCIF format — the same representation the Protein Data Bank distributes. Each line of the _atom_site loop places one backbone atom in Cartesian space (units: ångströms, origin: arbitrary).

The six renders are orthographic views along the three Cartesian axes in both directions. Representation (cartoon, sticks, or surface) and color scheme (sequence-rainbow or by-chain) vary across proteins so the training set covers all the common visualization conventions.

— Local backbone conformation —

Eight-state secondary structure (DSSP): H is the canonical α-helix, G the tighter 3₁₀-helix, I the wider π-helix; E/B are β-structure, T and S are turns and bends, and '-' is everything else. DSSP derives these from the pattern of main-chain N–H···O=C hydrogen bonds, not from the sequence.

P-SEA three-state annotation labels each residue as helix, strand, or coil based purely on the geometry of the Cα trace. It serves as a fallback when the full backbone (and thus DSSP) is unavailable.

The φ/ψ torsion pair specifies the backbone conformation at each residue. φ rotates about the N–Cα bond, ψ about the Cα–C bond. Steric clashes forbid most of the (φ, ψ) plane — the allowed regions (α-helix basin, β-sheet basin, left-handed helix) are the Ramachandran-allowed regions.

— Global shape and packing —

The geometric summary reports three shape descriptors. Rg (radius of gyration) measures how spread out the Cα atoms are about their centre of mass; compact globular proteins have small Rg, elongated or unfolded ones large. Cα contacts (<8 Å, |i−j|>4) count long-range residue pairs in spatial proximity — high for tightly packed folds, near zero for rods or random coil. The bounding-box extents give the protein's footprint along x, y, z in Å.

Solvent-accessible surface area (SASA) is the area in Å² traced out by the centre of a 1.4 Å probe sphere (a water molecule) rolled over the protein's van der Waals surface (Shrake–Rupley / Lee–Richards construction). Buried residues have near-zero SASA; fully exposed residues can exceed 200 Å². The total SASA scales roughly with the number of surface residues.

The contact map is a binary N×N matrix image: pixel (i, j) is dark where Cα_i and Cα_j are within 8 Å and |i−j|>4. Because the |i−j|>4 filter removes local helical contacts, off-diagonal stripes parallel to the main dia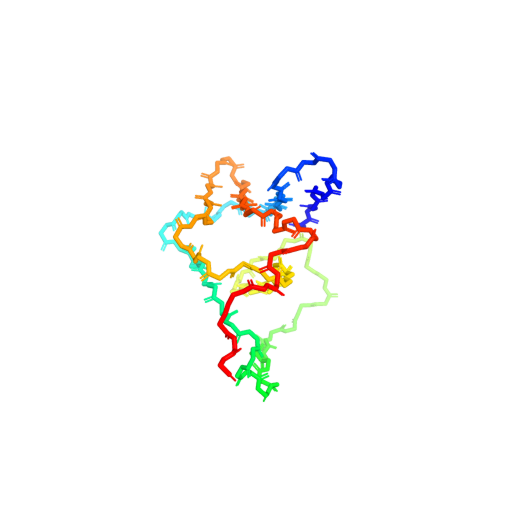gonal indicate parallel β-sheets; stripes perpendicular to it indicate antiparallel β-sheets. The Ramachandran plot scatters every residue's (φ, ψ) pair against the sterically allowed regions. The PAE heatmap renders the predicted-aligned-error matrix.

— Structural neighborhood —

3Di is Foldseek's structural alphabet. Each residue is assigned one of twenty discrete states based on how its Cα sits relative to its spatial (not sequential) neighbors. Aligning 3Di strings finds structural homologs roughly as well as full 3D superposition, but orders of magnitude faster.

Nearest PDB neighbors are the top structural matches found by Foldseek when searching this structure against the entire Protein Data Bank. Each hit reports a TM-score (0 to 1; >0.5 almost always implies the same fold) and an E-value. These are *structural* homologs — they may share no detectable sequence similarity.

— Confidence and disorder —

For AlphaFold models, the B-factor field carries pLDDT — the model's own estimate of local accuracy on a 0–100 scale. Regions with pLDDT<50 should be treated as essentially unmodeled; they often correspond to intrinsically disordered segments.

Crystallographic B-factors measure how much each atom's electron density is smeared out, in Å². They rise in mobile loops and surface residues and fall in the buried interior. In AlphaFold models this column is repurposed to hold pLDDT instead.

Predicted aligned error is AlphaFold's pairwise confidence. Unlike pLDDT (per-residue), PAE is per-residue-pair and captures whether two parts of the structure are correctly placed relative to each other. Units are ångströms of expected positional error.